Protein AF-A0A1G6G6Q1-F1 (afdb_monomer_lite)

Secondary structure (DSSP, 8-state):
-HHHHHHHHHHHHHHHHHHHHH---HHHHHHHHHHHHHHHHHHHHHHHHHHHHHHTTT--S--SSSTHHHHHHHHHHHHHHHHHHHHHHH-GGGHHHHHHHHHHHHHHHHHHHHHHHHHHHHT--

Sequence (125 aa):
MAQTRFIDGLHSFIWGFFIILADSGSANGTTGYIMLGLGLVCYSISSKVILLAKIWRHEFKLANRIPLIPVLTALACLFLAAFVFELATVNADYFIPARVLSGLGAICFTLFSIVSILESGTSSK

Structure (mmCIF, N/CA/C/O backbone):
data_AF-A0A1G6G6Q1-F1
#
_entry.id   AF-A0A1G6G6Q1-F1
#
loop_
_atom_site.group_PDB
_atom_site.id
_atom_site.type_symbol
_atom_site.label_atom_id
_atom_site.label_alt_id
_atom_site.label_comp_id
_atom_site.label_asym_id
_atom_site.label_entity_id
_atom_site.label_seq_id
_atom_site.pdbx_PDB_ins_code
_atom_site.Cartn_x
_atom_site.Cartn_y
_atom_site.Cartn_z
_atom_site.occupancy
_atom_site.B_iso_or_equiv
_atom_site.auth_seq_id
_atom_site.auth_comp_id
_atom_site.auth_asym_id
_atom_site.auth_atom_id
_atom_site.pdbx_PDB_model_num
ATOM 1 N N . MET A 1 1 ? 0.311 5.252 23.349 1.00 48.69 1 MET A N 1
ATOM 2 C CA . MET A 1 1 ? 1.291 4.320 22.746 1.00 48.69 1 MET A CA 1
ATOM 3 C C . MET A 1 1 ? 0.855 3.721 21.403 1.00 48.69 1 MET A C 1
ATOM 5 O O . MET A 1 1 ? 1.714 3.478 20.575 1.00 48.69 1 MET A O 1
ATOM 9 N N . ALA A 1 2 ? -0.443 3.505 21.131 1.00 43.66 2 ALA A N 1
ATOM 10 C CA . ALA A 1 2 ? -0.891 3.037 19.806 1.00 43.66 2 ALA A CA 1
ATOM 11 C C . ALA A 1 2 ? -0.855 4.131 18.713 1.00 43.66 2 ALA A C 1
ATOM 13 O O . ALA A 1 2 ? -0.604 3.832 17.554 1.00 43.66 2 ALA A O 1
ATOM 14 N N . GLN A 1 3 ? -1.052 5.402 19.085 1.00 50.62 3 GLN A N 1
ATOM 15 C CA . GLN A 1 3 ? -1.063 6.533 18.145 1.00 50.62 3 GLN A CA 1
ATOM 16 C C . GLN A 1 3 ? 0.332 6.908 17.610 1.00 50.62 3 GLN A C 1
ATOM 18 O O . GLN A 1 3 ? 0.438 7.377 16.486 1.00 50.62 3 GLN A O 1
ATOM 23 N N . THR A 1 4 ? 1.407 6.642 18.363 1.00 52.78 4 THR A N 1
ATOM 24 C CA . THR A 1 4 ? 2.796 6.866 17.919 1.00 52.78 4 THR A CA 1
ATOM 25 C C . THR A 1 4 ? 3.217 5.898 16.807 1.00 52.78 4 THR A C 1
ATOM 27 O O . THR A 1 4 ? 3.829 6.326 15.839 1.00 52.78 4 THR A O 1
ATOM 30 N N . ARG A 1 5 ? 2.759 4.637 16.846 1.00 55.16 5 ARG A N 1
ATOM 31 C CA . ARG A 1 5 ? 3.116 3.605 15.848 1.00 55.16 5 ARG A CA 1
ATOM 32 C C . ARG A 1 5 ? 2.571 3.862 14.437 1.00 55.16 5 ARG A C 1
ATOM 34 O O . ARG A 1 5 ? 3.162 3.414 13.461 1.00 55.16 5 ARG A O 1
ATOM 41 N N . PHE A 1 6 ? 1.461 4.590 14.311 1.00 57.12 6 PHE A N 1
ATOM 42 C CA . PHE A 1 6 ? 0.948 5.033 13.007 1.00 57.12 6 PHE A CA 1
ATOM 43 C C . PHE A 1 6 ? 1.852 6.075 12.348 1.00 57.12 6 PHE A C 1
ATOM 45 O O . PHE A 1 6 ? 1.981 6.094 11.126 1.00 57.12 6 PHE A O 1
ATOM 52 N N . ILE A 1 7 ? 2.459 6.937 13.163 1.00 58.59 7 ILE A N 1
ATOM 53 C CA . ILE A 1 7 ? 3.341 8.011 12.709 1.00 58.59 7 ILE A CA 1
ATOM 54 C C . ILE A 1 7 ? 4.666 7.405 12.235 1.00 58.59 7 ILE A C 1
ATOM 56 O O . ILE A 1 7 ? 5.145 7.798 11.178 1.00 58.59 7 ILE A O 1
ATOM 60 N N . ASP A 1 8 ? 5.175 6.370 12.915 1.00 62.53 8 ASP A N 1
ATOM 61 C CA . ASP 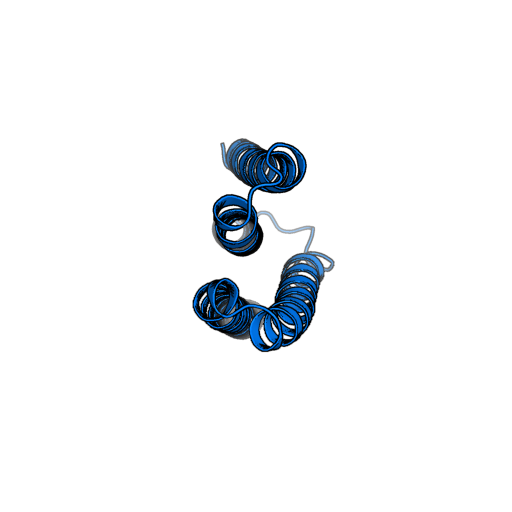A 1 8 ? 6.349 5.596 12.472 1.00 62.53 8 ASP A CA 1
ATOM 62 C C . ASP A 1 8 ? 6.111 4.890 11.116 1.00 62.53 8 ASP A C 1
ATOM 64 O O . ASP A 1 8 ? 6.985 4.856 10.243 1.00 62.53 8 ASP A O 1
ATOM 68 N N . GLY A 1 9 ? 4.900 4.357 10.906 1.00 60.00 9 GLY A N 1
ATOM 69 C CA . GLY A 1 9 ? 4.501 3.730 9.641 1.00 60.00 9 GLY A CA 1
ATOM 70 C C . GLY A 1 9 ? 4.337 4.732 8.494 1.00 60.00 9 GLY A C 1
ATOM 71 O O . GLY A 1 9 ? 4.814 4.485 7.388 1.00 60.00 9 GLY A O 1
ATOM 72 N N . LEU A 1 10 ? 3.718 5.888 8.757 1.00 64.56 10 LEU A N 1
ATOM 73 C CA . LEU A 1 10 ? 3.600 6.971 7.776 1.00 64.56 10 LEU A CA 1
ATOM 74 C C . LEU A 1 10 ? 4.974 7.574 7.448 1.00 64.56 10 LEU A C 1
ATOM 76 O O . LEU A 1 10 ? 5.250 7.861 6.288 1.00 64.56 10 LEU A O 1
ATOM 80 N N . HIS A 1 11 ? 5.858 7.693 8.443 1.00 68.75 11 HIS A N 1
ATOM 81 C CA . HIS A 1 11 ? 7.243 8.116 8.254 1.00 68.75 11 HIS A CA 1
ATOM 82 C C . HIS A 1 11 ? 7.995 7.148 7.335 1.00 68.75 11 HIS A C 1
ATOM 84 O O . HIS A 1 11 ? 8.625 7.593 6.383 1.00 68.75 11 HIS A O 1
ATOM 90 N N . SER A 1 12 ? 7.841 5.835 7.536 1.00 61.66 12 SER A N 1
ATOM 91 C CA . SER A 1 12 ? 8.424 4.814 6.651 1.00 61.66 12 SER A CA 1
ATOM 92 C C . SER A 1 12 ? 7.857 4.876 5.227 1.00 61.66 12 SER A C 1
ATOM 94 O O . SER A 1 12 ? 8.598 4.705 4.261 1.00 61.66 12 SER A O 1
ATOM 96 N N . PHE A 1 13 ? 6.560 5.166 5.075 1.00 65.38 13 PHE A N 1
ATOM 97 C CA . PHE A 1 13 ? 5.933 5.349 3.764 1.00 65.38 13 PHE A CA 1
ATOM 98 C C . PHE A 1 13 ? 6.477 6.584 3.027 1.00 65.38 13 PHE A C 1
ATOM 100 O O . PHE A 1 13 ? 6.826 6.502 1.850 1.00 65.38 13 PHE A O 1
ATOM 107 N N . ILE A 1 14 ? 6.614 7.710 3.734 1.00 69.25 14 ILE A N 1
ATOM 108 C CA . ILE A 1 14 ? 7.186 8.957 3.205 1.00 69.25 14 ILE A CA 1
ATOM 109 C C . ILE A 1 14 ? 8.666 8.766 2.852 1.00 69.25 14 ILE A C 1
ATOM 111 O O . ILE A 1 14 ? 9.109 9.245 1.813 1.00 69.25 14 ILE A O 1
ATOM 115 N N . TRP A 1 15 ? 9.423 8.030 3.669 1.00 65.44 15 TRP A N 1
ATOM 116 C CA . TRP A 1 15 ? 10.828 7.723 3.399 1.00 65.44 15 TRP A CA 1
ATOM 117 C C . TRP A 1 15 ? 10.993 6.816 2.171 1.00 65.44 15 TRP A C 1
ATOM 119 O O . TRP A 1 15 ? 11.864 7.059 1.340 1.00 65.44 15 TRP A O 1
ATOM 129 N N . GLY A 1 16 ? 10.104 5.831 1.992 1.00 60.00 16 GLY A N 1
ATOM 130 C CA . GLY A 1 16 ? 10.046 5.008 0.779 1.00 60.00 16 GLY A CA 1
ATOM 131 C C . GLY A 1 16 ? 9.704 5.817 -0.479 1.00 60.00 16 GLY A C 1
ATOM 132 O O . GLY A 1 16 ? 10.346 5.645 -1.513 1.00 60.00 16 GLY A O 1
ATOM 133 N N . PHE A 1 17 ? 8.751 6.751 -0.382 1.00 66.06 17 PHE A N 1
ATOM 134 C CA . PHE A 1 17 ? 8.427 7.688 -1.466 1.00 66.06 17 PHE A CA 1
ATOM 135 C C . PHE A 1 17 ? 9.597 8.635 -1.785 1.00 66.06 17 PHE A C 1
ATOM 137 O O . PHE A 1 17 ? 9.864 8.928 -2.949 1.00 66.06 17 PHE A O 1
ATOM 144 N N . PHE A 1 18 ? 10.334 9.076 -0.764 1.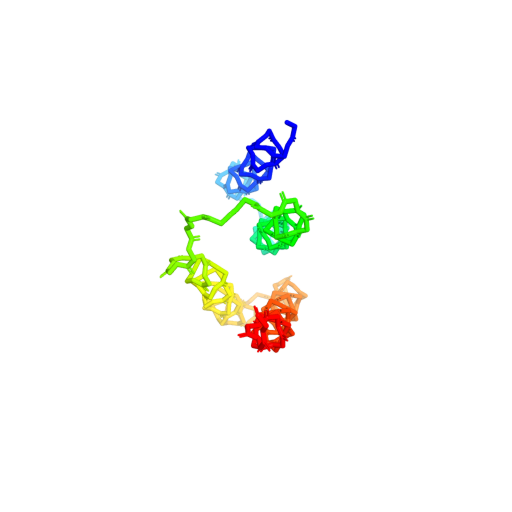00 63.28 18 PHE A N 1
ATOM 145 C CA . PHE A 1 18 ? 11.519 9.916 -0.925 1.00 63.28 18 PHE A CA 1
ATOM 146 C C . PHE A 1 18 ? 12.676 9.165 -1.601 1.00 63.28 18 PHE A C 1
ATOM 148 O O . PHE A 1 18 ? 13.329 9.727 -2.473 1.00 63.28 18 PHE A O 1
ATOM 155 N N . ILE A 1 19 ? 12.884 7.884 -1.278 1.00 62.81 19 ILE A N 1
ATOM 156 C CA . ILE A 1 19 ? 13.874 7.011 -1.936 1.00 62.81 19 ILE A CA 1
ATOM 157 C C . ILE A 1 19 ? 13.600 6.849 -3.437 1.00 62.81 19 ILE A C 1
ATOM 159 O O . ILE A 1 19 ? 14.540 6.838 -4.225 1.00 62.81 19 ILE A O 1
ATOM 163 N N . ILE A 1 20 ? 12.329 6.792 -3.846 1.00 59.12 20 ILE A N 1
ATOM 164 C CA . ILE A 1 20 ? 11.940 6.763 -5.266 1.00 59.12 20 ILE A CA 1
ATOM 165 C C . ILE A 1 20 ? 12.283 8.071 -5.989 1.00 59.12 20 ILE A C 1
ATOM 167 O O . ILE A 1 20 ? 12.640 8.036 -7.163 1.00 59.12 20 ILE A O 1
ATOM 171 N N . LEU A 1 21 ? 12.171 9.220 -5.313 1.00 56.22 21 LEU A N 1
ATOM 172 C CA . LEU A 1 21 ? 12.502 10.524 -5.900 1.00 56.22 21 LEU A CA 1
ATOM 173 C C . LEU A 1 21 ? 14.007 10.831 -5.890 1.00 56.22 21 LEU A C 1
ATOM 175 O O . LEU A 1 21 ? 14.470 11.595 -6.733 1.00 56.22 21 LEU A O 1
ATOM 179 N N . ALA A 1 22 ? 14.751 10.298 -4.919 1.00 53.56 22 ALA A N 1
ATOM 180 C CA . ALA A 1 22 ? 16.139 10.678 -4.668 1.00 53.56 22 ALA A CA 1
ATOM 181 C C . ALA A 1 22 ? 17.161 9.953 -5.558 1.00 53.56 22 ALA A C 1
ATOM 183 O O . ALA A 1 22 ? 18.279 10.448 -5.686 1.00 53.56 22 ALA A O 1
ATOM 184 N N . ASP A 1 23 ? 16.810 8.823 -6.183 1.00 51.59 23 ASP A N 1
ATOM 185 C CA . ASP A 1 23 ? 17.780 8.035 -6.944 1.00 51.59 23 ASP A CA 1
ATOM 186 C C . ASP A 1 23 ? 17.232 7.527 -8.290 1.00 51.59 23 ASP A C 1
ATOM 188 O O . ASP A 1 23 ? 16.332 6.695 -8.365 1.00 51.59 23 ASP A O 1
ATOM 192 N N . SER A 1 24 ? 17.785 8.074 -9.378 1.00 50.00 24 SER A N 1
ATOM 193 C CA . SER A 1 24 ? 17.361 7.846 -10.770 1.00 50.00 24 SER A CA 1
ATOM 194 C C . SER A 1 24 ? 18.092 6.681 -11.468 1.00 50.00 24 SER A C 1
ATOM 196 O O . SER A 1 24 ? 18.175 6.659 -12.697 1.00 50.00 24 SER A O 1
ATOM 198 N N . GLY A 1 25 ? 18.661 5.722 -10.726 1.00 56.22 25 GLY A N 1
ATOM 199 C CA . GLY A 1 25 ? 19.289 4.522 -11.299 1.00 56.22 25 GLY A CA 1
ATOM 200 C C . GLY A 1 25 ? 18.297 3.378 -11.581 1.00 56.22 25 GLY A C 1
ATOM 201 O O . GLY A 1 25 ? 17.396 3.126 -10.782 1.00 56.22 25 GLY A O 1
ATOM 202 N N . SER A 1 26 ? 18.494 2.619 -12.673 1.00 58.28 26 SER A N 1
ATOM 203 C CA . SER A 1 26 ? 17.651 1.457 -13.066 1.00 58.28 26 SER A CA 1
ATOM 204 C C . SER A 1 26 ? 17.436 0.438 -11.924 1.00 58.28 26 SER A C 1
ATOM 206 O O . SER A 1 26 ? 16.325 -0.044 -11.701 1.00 58.28 26 SER A O 1
ATOM 208 N N . ALA A 1 27 ? 18.473 0.180 -11.116 1.00 60.72 27 ALA A N 1
ATOM 209 C CA . ALA A 1 27 ? 18.412 -0.728 -9.962 1.00 60.72 27 ALA A CA 1
ATOM 210 C C . ALA A 1 27 ? 17.655 -0.154 -8.745 1.00 60.72 27 ALA A C 1
ATOM 212 O O . ALA A 1 27 ? 17.129 -0.899 -7.913 1.00 60.72 27 ALA A O 1
ATOM 213 N N . ASN A 1 28 ? 17.575 1.171 -8.637 1.00 61.84 28 ASN A N 1
ATOM 214 C CA . ASN A 1 28 ? 16.925 1.834 -7.511 1.00 61.84 28 ASN A CA 1
ATOM 215 C C . ASN A 1 28 ? 15.441 2.087 -7.791 1.00 61.84 28 ASN A C 1
ATOM 217 O O . ASN A 1 28 ? 14.629 1.994 -6.870 1.00 61.84 28 ASN A O 1
ATOM 221 N N . GLY A 1 29 ? 15.054 2.239 -9.064 1.00 65.69 29 GLY A N 1
ATOM 222 C CA . GLY A 1 29 ? 13.649 2.256 -9.473 1.00 65.69 29 GLY A CA 1
ATOM 223 C C . GLY A 1 29 ? 12.902 0.971 -9.089 1.00 65.69 29 GLY A C 1
ATOM 224 O O . GLY A 1 29 ? 11.821 1.040 -8.506 1.00 65.69 29 GLY A O 1
ATOM 225 N N . THR A 1 30 ? 13.487 -0.207 -9.341 1.00 68.81 30 THR A N 1
ATOM 226 C CA . THR A 1 30 ? 12.891 -1.511 -8.974 1.00 68.81 30 THR A CA 1
ATOM 227 C C . THR A 1 30 ? 12.729 -1.672 -7.461 1.00 68.81 30 THR A C 1
ATOM 229 O O . THR A 1 30 ? 11.655 -2.060 -6.994 1.00 68.81 30 THR A O 1
ATOM 232 N N . THR A 1 31 ? 13.759 -1.314 -6.691 1.00 74.56 31 THR A N 1
ATOM 233 C CA . THR A 1 31 ? 13.732 -1.331 -5.219 1.00 74.56 31 THR A CA 1
ATOM 234 C C . THR A 1 31 ? 12.679 -0.372 -4.665 1.00 74.56 31 THR A C 1
ATOM 236 O O . THR A 1 31 ? 11.928 -0.731 -3.755 1.00 74.56 31 THR A O 1
ATOM 239 N N . GLY A 1 32 ? 12.562 0.818 -5.256 1.00 73.69 32 GLY A N 1
ATOM 240 C CA . GLY A 1 32 ? 11.594 1.835 -4.869 1.00 73.69 32 GLY A CA 1
ATOM 241 C C . GLY A 1 32 ? 10.147 1.340 -4.920 1.00 73.69 32 GLY A C 1
ATOM 242 O O . GLY A 1 32 ? 9.429 1.449 -3.923 1.00 73.69 32 GLY A O 1
ATOM 243 N N . TYR A 1 33 ? 9.726 0.723 -6.032 1.00 75.50 33 TYR A N 1
ATOM 244 C CA . TYR A 1 33 ? 8.362 0.187 -6.166 1.00 75.50 33 TYR A CA 1
ATOM 245 C C . TYR A 1 33 ? 8.030 -0.850 -5.084 1.00 75.50 33 TYR A C 1
ATOM 247 O O . TYR A 1 33 ? 6.937 -0.818 -4.514 1.00 75.50 33 TYR A O 1
ATOM 255 N N . ILE A 1 34 ? 8.977 -1.733 -4.753 1.00 80.06 34 ILE A N 1
ATOM 256 C CA . ILE A 1 34 ? 8.800 -2.763 -3.717 1.00 80.06 34 ILE A CA 1
ATOM 257 C C . ILE A 1 34 ? 8.660 -2.112 -2.336 1.00 80.06 34 ILE A C 1
ATOM 259 O O . ILE A 1 34 ? 7.752 -2.461 -1.578 1.00 80.06 34 ILE A O 1
ATOM 263 N N . MET A 1 35 ? 9.520 -1.138 -2.025 1.00 77.75 35 MET A N 1
ATOM 264 C CA . MET A 1 35 ? 9.504 -0.400 -0.759 1.00 77.75 35 MET A CA 1
ATOM 265 C C . MET A 1 35 ? 8.181 0.354 -0.565 1.00 77.75 35 MET A C 1
ATOM 267 O O . MET A 1 35 ? 7.611 0.344 0.528 1.00 77.75 35 MET A O 1
ATOM 271 N N . LEU A 1 36 ? 7.658 0.964 -1.634 1.00 76.31 36 LEU A N 1
ATOM 272 C CA . LEU A 1 36 ? 6.380 1.677 -1.617 1.00 76.31 36 LEU A CA 1
ATOM 273 C C . LEU A 1 36 ? 5.209 0.711 -1.390 1.00 76.31 36 LEU A C 1
ATOM 275 O O . LEU A 1 36 ? 4.364 0.971 -0.531 1.00 76.31 36 LEU A O 1
ATOM 279 N N . GLY A 1 37 ? 5.190 -0.433 -2.083 1.00 77.75 37 GLY A N 1
ATOM 280 C CA . GLY A 1 37 ? 4.191 -1.483 -1.860 1.00 77.75 37 GLY A CA 1
ATOM 281 C C . GLY A 1 37 ? 4.203 -2.002 -0.419 1.00 77.75 37 GLY A C 1
ATOM 282 O O . GLY A 1 37 ? 3.157 -2.049 0.236 1.00 77.75 37 GLY A O 1
ATOM 283 N N . LEU A 1 38 ? 5.388 -2.329 0.108 1.00 76.94 38 LEU A N 1
ATOM 284 C CA . LEU A 1 38 ? 5.565 -2.774 1.494 1.00 76.94 38 LEU A CA 1
ATOM 285 C C . LEU A 1 38 ? 5.107 -1.710 2.495 1.00 76.94 38 LEU A C 1
ATOM 287 O O . LEU A 1 38 ? 4.404 -2.038 3.450 1.00 76.94 38 LEU A O 1
ATOM 291 N N . GLY A 1 39 ? 5.424 -0.437 2.251 1.00 75.81 39 GLY A N 1
ATOM 292 C CA . GLY A 1 39 ? 4.968 0.677 3.078 1.00 75.81 39 GLY A CA 1
ATOM 293 C C . GLY A 1 39 ? 3.439 0.793 3.140 1.00 75.81 39 GLY A C 1
ATOM 294 O O . GLY A 1 39 ? 2.886 0.935 4.234 1.00 75.81 39 GLY A O 1
ATOM 295 N N . LEU A 1 40 ? 2.743 0.648 2.002 1.00 72.06 40 LEU A N 1
ATOM 296 C CA . LEU A 1 40 ? 1.270 0.649 1.956 1.00 72.06 40 LEU A CA 1
ATOM 297 C C . LEU A 1 40 ? 0.664 -0.516 2.748 1.00 72.06 40 LEU A C 1
ATOM 299 O O . LEU A 1 40 ? -0.288 -0.323 3.511 1.00 72.06 40 LEU A O 1
ATOM 303 N N . VAL A 1 41 ? 1.217 -1.723 2.600 1.00 80.06 41 VAL A N 1
ATOM 304 C CA . VAL A 1 41 ? 0.725 -2.914 3.311 1.00 80.06 41 VAL A CA 1
ATOM 305 C C . VAL A 1 41 ? 0.960 -2.794 4.812 1.00 80.06 41 VAL A C 1
ATOM 307 O O . VAL A 1 41 ? 0.038 -3.022 5.599 1.00 80.06 41 VAL A O 1
ATOM 310 N N . CYS A 1 42 ? 2.151 -2.363 5.222 1.00 74.88 42 CYS A N 1
ATOM 311 C CA . CYS A 1 42 ? 2.487 -2.140 6.626 1.00 74.88 42 CYS A CA 1
ATOM 312 C C . CYS A 1 42 ? 1.554 -1.112 7.285 1.00 74.88 42 CYS A C 1
ATOM 314 O O . CYS A 1 42 ? 1.095 -1.328 8.415 1.00 74.88 42 CYS A O 1
ATOM 316 N N . TYR A 1 43 ? 1.214 -0.031 6.576 1.00 72.88 43 TYR A N 1
ATOM 317 C CA . TYR A 1 43 ? 0.253 0.964 7.054 1.00 72.88 43 TYR A CA 1
ATOM 318 C C . TYR A 1 43 ? -1.160 0.375 7.221 1.00 72.88 43 TYR A C 1
ATOM 320 O O . TYR A 1 43 ? -1.801 0.559 8.263 1.00 72.88 43 TYR A O 1
ATOM 328 N N . SER A 1 44 ? -1.626 -0.401 6.238 1.00 72.69 44 SER A N 1
ATOM 329 C CA . SER A 1 44 ? -2.946 -1.049 6.252 1.00 72.69 44 SER A CA 1
ATOM 330 C C . SER A 1 44 ? -3.098 -2.069 7.395 1.00 72.69 44 SER A C 1
ATOM 332 O O . SER A 1 44 ? -4.105 -2.064 8.114 1.00 72.69 44 SER A O 1
ATOM 334 N N . ILE A 1 45 ? -2.071 -2.896 7.635 1.00 77.44 45 ILE A N 1
ATOM 335 C CA . ILE A 1 45 ? -2.065 -3.895 8.716 1.00 77.44 45 ILE A CA 1
ATOM 336 C C . ILE A 1 45 ? -2.091 -3.206 10.082 1.00 77.44 45 ILE A C 1
ATOM 338 O O . ILE A 1 45 ? -2.947 -3.514 10.917 1.00 77.44 45 ILE A O 1
ATOM 342 N N . SER A 1 46 ? -1.198 -2.236 10.297 1.00 73.19 46 SER A N 1
ATOM 343 C CA . SER A 1 46 ? -1.082 -1.519 11.574 1.00 73.19 46 SER A CA 1
ATOM 344 C C . SER A 1 46 ? -2.398 -0.843 11.957 1.00 73.19 46 SER A C 1
ATOM 346 O O . SER A 1 46 ? -2.816 -0.890 13.117 1.00 73.19 46 SER A O 1
ATOM 348 N N . SER A 1 47 ? -3.098 -0.305 10.955 1.00 67.50 47 SER A N 1
ATOM 349 C CA . SER A 1 47 ? -4.372 0.381 11.138 1.00 67.50 47 SER A CA 1
ATOM 350 C C . SER A 1 47 ? -5.476 -0.506 11.709 1.00 67.50 47 SER A C 1
ATOM 352 O O . SER A 1 47 ? -6.241 -0.073 12.574 1.00 67.50 47 SER A O 1
ATOM 354 N N . LYS A 1 48 ? -5.543 -1.765 11.270 1.00 71.31 48 LYS A N 1
ATOM 355 C CA . LYS A 1 48 ? -6.604 -2.705 11.667 1.00 71.31 48 LYS A CA 1
ATOM 356 C C . LYS A 1 48 ? -6.322 -3.402 12.996 1.00 71.31 48 LYS A C 1
ATOM 358 O O . LYS A 1 48 ? -7.248 -3.606 13.778 1.00 71.31 48 LYS A O 1
ATOM 363 N N . VAL A 1 49 ? -5.059 -3.716 13.295 1.00 72.25 49 VAL A N 1
ATOM 364 C CA . VAL A 1 49 ? -4.673 -4.361 14.569 1.00 72.25 49 VAL A CA 1
ATOM 365 C C . VAL A 1 49 ? -4.939 -3.434 15.758 1.00 72.25 49 VAL A C 1
ATOM 367 O O . VAL A 1 49 ? -5.388 -3.875 16.815 1.00 72.25 49 VAL A O 1
ATOM 370 N N . ILE A 1 50 ? -4.730 -2.129 15.579 1.00 70.38 50 ILE A N 1
ATOM 371 C CA . ILE A 1 50 ? -5.008 -1.132 16.618 1.00 70.38 50 ILE A CA 1
ATOM 372 C C . ILE A 1 50 ? -6.514 -0.963 16.843 1.00 70.38 50 ILE A C 1
ATOM 374 O O . ILE A 1 50 ? -6.933 -0.774 17.986 1.00 70.38 50 ILE A O 1
ATOM 378 N N . LEU A 1 51 ? -7.331 -1.085 15.791 1.00 62.59 51 LEU A N 1
ATOM 379 C CA . LEU A 1 51 ? -8.787 -1.100 15.933 1.00 62.59 51 LEU A CA 1
ATOM 380 C C . LEU A 1 51 ? -9.273 -2.307 16.736 1.00 62.59 51 LEU A C 1
ATOM 382 O O . LEU A 1 51 ? -10.087 -2.138 17.637 1.00 62.59 51 LEU A O 1
ATOM 386 N N . LEU A 1 52 ? -8.727 -3.498 16.475 1.00 66.75 52 LEU A N 1
ATOM 387 C CA . LEU A 1 52 ? -9.000 -4.696 17.278 1.00 66.75 52 LEU A CA 1
ATOM 388 C C . LEU A 1 52 ? -8.569 -4.506 18.741 1.00 66.75 52 LEU A C 1
ATOM 390 O O . LEU A 1 52 ? -9.313 -4.829 19.661 1.00 66.75 52 LEU A O 1
ATOM 394 N N . ALA A 1 53 ? -7.405 -3.904 18.987 1.00 65.75 53 ALA A N 1
ATOM 395 C CA . ALA A 1 53 ? -6.973 -3.594 20.351 1.00 65.75 53 ALA A CA 1
ATOM 396 C C . ALA A 1 53 ? -7.906 -2.586 21.057 1.00 65.75 53 ALA A C 1
ATOM 398 O O . ALA A 1 53 ? -8.082 -2.647 22.275 1.00 65.75 53 ALA A O 1
ATOM 399 N N . LYS A 1 54 ? -8.512 -1.659 20.303 1.00 60.31 54 LYS A N 1
ATOM 400 C CA . LYS A 1 54 ? -9.495 -0.687 20.805 1.00 60.31 54 LYS A CA 1
ATOM 401 C C . LYS A 1 54 ? -10.880 -1.311 21.033 1.00 60.31 54 LYS A C 1
ATOM 403 O O . LYS A 1 54 ? -11.495 -0.976 22.042 1.00 60.31 54 LYS A O 1
ATOM 408 N N . ILE A 1 55 ? -11.325 -2.253 20.186 1.00 64.50 55 ILE A N 1
ATOM 409 C CA . ILE A 1 55 ? -12.584 -3.007 20.369 1.00 64.50 55 ILE A CA 1
ATOM 410 C C . ILE A 1 55 ? -12.558 -3.781 21.690 1.00 64.50 55 ILE A C 1
ATOM 412 O O . ILE A 1 55 ? -13.508 -3.737 22.466 1.00 64.50 55 ILE A O 1
ATOM 416 N N . TRP A 1 56 ? -11.420 -4.411 21.999 1.00 64.38 56 TRP A N 1
ATOM 417 C CA . TRP A 1 56 ? -11.250 -5.213 23.211 1.00 64.38 56 TRP A CA 1
ATOM 418 C C . TRP A 1 56 ? -11.218 -4.363 24.494 1.00 64.38 56 TRP A C 1
ATOM 420 O O . TRP A 1 56 ? -11.431 -4.877 25.586 1.00 64.38 56 TRP A O 1
ATOM 430 N N . ARG A 1 57 ? -11.000 -3.045 24.370 1.00 62.47 57 ARG A N 1
ATOM 431 C CA . ARG A 1 57 ? -11.055 -2.077 25.477 1.00 62.47 57 ARG A CA 1
ATOM 432 C C . ARG A 1 57 ? -12.402 -1.362 25.641 1.00 62.47 57 ARG A C 1
ATOM 434 O O . ARG A 1 57 ? -12.492 -0.480 26.489 1.00 62.47 57 ARG A O 1
ATOM 441 N N . HIS A 1 58 ? -13.435 -1.739 24.886 1.00 59.88 58 HIS A N 1
ATOM 442 C CA . HIS A 1 58 ? -14.801 -1.219 25.039 1.00 59.88 58 HIS A CA 1
ATOM 443 C C . HIS A 1 58 ? -14.965 0.307 24.824 1.00 59.88 58 HIS A C 1
ATOM 445 O O . HIS A 1 58 ? -15.890 0.924 25.348 1.00 59.88 58 HIS A O 1
ATOM 451 N N . GLU A 1 59 ? -14.096 0.925 24.018 1.00 54.88 59 GLU A N 1
ATOM 452 C CA . GLU A 1 59 ? -14.198 2.334 23.601 1.00 54.88 59 GLU A CA 1
ATOM 453 C C . GLU A 1 59 ? -14.926 2.413 22.247 1.00 54.88 59 GLU A C 1
ATOM 455 O O . GLU A 1 59 ? -14.310 2.363 21.180 1.00 54.88 59 GLU A O 1
ATOM 460 N N . PHE A 1 60 ? -16.259 2.495 22.274 1.00 51.97 60 PHE A N 1
ATOM 461 C CA . PHE A 1 60 ? -17.075 2.698 21.074 1.00 51.97 60 PHE A CA 1
ATOM 462 C C . PHE A 1 60 ? -17.549 4.146 20.958 1.00 51.97 60 PHE A C 1
ATOM 464 O O . PHE A 1 60 ? -18.438 4.558 21.699 1.00 51.97 60 PHE A O 1
ATOM 471 N N . LYS A 1 61 ? -17.044 4.866 19.945 1.00 46.91 61 LYS A N 1
ATOM 472 C CA . LYS A 1 61 ? -17.840 5.762 19.075 1.00 46.91 61 LYS A CA 1
ATOM 473 C C . LYS A 1 61 ? -17.019 6.300 17.889 1.00 46.91 61 LYS A C 1
ATOM 475 O O . LYS A 1 61 ? -16.749 7.489 17.817 1.00 46.91 61 LYS A O 1
ATOM 480 N N . LEU A 1 62 ? -16.625 5.448 16.935 1.00 49.53 62 LEU A N 1
ATOM 481 C CA . LEU A 1 62 ? -16.243 5.896 15.579 1.00 49.53 62 LEU A CA 1
ATOM 482 C C . LEU A 1 62 ? -16.150 4.697 14.613 1.00 49.53 62 LEU A C 1
ATOM 484 O O . LEU A 1 62 ? -15.067 4.201 14.350 1.00 49.53 62 LEU A O 1
ATOM 488 N N . ALA A 1 63 ? -17.279 4.178 14.121 1.00 48.91 63 ALA A N 1
ATOM 489 C CA . ALA A 1 63 ? -17.302 2.929 13.337 1.00 48.91 63 ALA A CA 1
ATOM 490 C C . ALA A 1 63 ? -17.466 3.117 11.813 1.00 48.91 63 ALA A C 1
ATOM 492 O O . ALA A 1 63 ? -17.193 2.207 11.047 1.00 48.91 63 ALA A O 1
ATOM 493 N N . ASN A 1 64 ? -17.874 4.292 11.321 1.00 51.41 64 ASN A N 1
ATOM 494 C CA . ASN A 1 64 ? -18.457 4.362 9.969 1.00 51.41 64 ASN A CA 1
ATOM 495 C C . ASN A 1 64 ? -17.508 4.801 8.827 1.00 51.41 64 ASN A C 1
ATOM 497 O O . ASN A 1 64 ? -17.967 5.083 7.719 1.00 51.41 64 ASN A O 1
ATOM 501 N N . ARG A 1 65 ? -16.199 4.966 9.071 1.00 52.7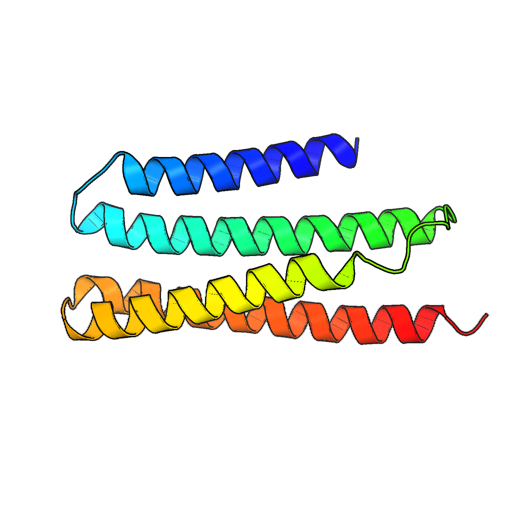5 65 ARG A N 1
ATOM 502 C CA . ARG A 1 65 ? -15.253 5.518 8.063 1.00 52.75 65 ARG A CA 1
ATOM 503 C C . ARG A 1 65 ? -13.891 4.819 7.981 1.00 52.75 65 ARG A C 1
ATOM 505 O O . ARG A 1 65 ? -13.079 5.165 7.132 1.00 52.75 65 ARG A O 1
ATOM 512 N N . ILE A 1 66 ? -13.648 3.821 8.823 1.00 55.16 66 ILE A N 1
ATOM 513 C CA . ILE A 1 66 ? -12.367 3.120 8.919 1.00 55.16 66 ILE A CA 1
ATOM 514 C C . ILE A 1 66 ? -12.122 2.114 7.772 1.00 55.16 66 ILE A C 1
ATOM 516 O O . ILE A 1 66 ? -10.979 2.047 7.314 1.00 55.16 66 ILE A O 1
ATOM 520 N N . PRO A 1 67 ? -13.116 1.368 7.235 1.00 56.12 67 PRO A N 1
ATOM 521 C CA . PRO A 1 67 ? -12.830 0.344 6.223 1.00 56.12 67 PRO A CA 1
ATOM 522 C C . PRO A 1 67 ? -12.471 0.916 4.842 1.00 56.12 67 PRO A C 1
ATOM 524 O O . PRO A 1 67 ? -12.001 0.174 3.983 1.00 56.12 67 PRO A O 1
ATOM 527 N N . LEU A 1 68 ? -12.637 2.227 4.622 1.00 60.84 68 LEU A N 1
ATOM 528 C CA . LEU A 1 68 ? -12.366 2.847 3.324 1.00 60.84 68 LEU A CA 1
ATOM 529 C C . LEU A 1 68 ? -10.862 3.040 3.053 1.00 60.84 68 LEU A C 1
ATOM 531 O O . LEU A 1 68 ? -10.420 2.907 1.916 1.00 60.84 68 LEU A O 1
ATOM 535 N N . ILE A 1 69 ? -10.063 3.320 4.089 1.00 70.50 69 ILE A N 1
ATOM 536 C CA . ILE A 1 69 ? -8.626 3.630 3.957 1.00 70.50 69 ILE A CA 1
ATOM 537 C C . ILE A 1 69 ? -7.811 2.405 3.465 1.00 70.50 69 ILE A C 1
ATOM 539 O O . ILE A 1 69 ? -6.996 2.559 2.548 1.00 70.50 69 ILE A O 1
ATOM 543 N N . PRO A 1 70 ? -8.037 1.174 3.980 1.00 68.12 70 PRO A N 1
ATOM 544 C CA . PRO A 1 70 ? -7.390 -0.042 3.475 1.00 68.12 70 PRO A CA 1
ATOM 545 C C . PRO A 1 70 ? -7.807 -0.413 2.049 1.00 68.12 70 PRO A C 1
ATOM 547 O O . PRO A 1 70 ? -6.986 -0.892 1.273 1.00 68.12 70 PRO A O 1
ATOM 550 N N . VAL A 1 71 ? -9.076 -0.187 1.691 1.00 74.94 71 VAL A N 1
ATOM 551 C CA . VAL A 1 71 ? -9.583 -0.453 0.334 1.00 74.94 71 VAL A CA 1
ATOM 552 C C . VAL A 1 71 ? -8.937 0.496 -0.667 1.00 74.94 71 VAL A C 1
ATOM 554 O O . VAL A 1 71 ? -8.483 0.055 -1.720 1.00 74.94 71 VAL A O 1
ATOM 557 N N . LEU A 1 72 ? -8.826 1.780 -0.317 1.00 76.62 72 LEU A N 1
ATOM 558 C CA . LEU A 1 72 ? -8.194 2.778 -1.176 1.00 76.62 72 LEU A CA 1
ATOM 559 C C . LEU A 1 72 ? -6.711 2.459 -1.414 1.00 76.62 72 LEU A C 1
ATOM 561 O O . LEU A 1 72 ? -6.230 2.538 -2.542 1.00 76.62 72 LEU A O 1
ATOM 565 N N . THR A 1 73 ? -5.994 2.045 -0.365 1.00 76.50 73 THR A N 1
ATOM 566 C CA . THR A 1 73 ? -4.578 1.655 -0.476 1.00 76.50 73 THR A CA 1
ATOM 567 C C . THR A 1 73 ? -4.390 0.337 -1.230 1.00 76.50 73 THR A C 1
ATOM 569 O O . THR A 1 73 ? -3.453 0.230 -2.017 1.00 76.50 73 THR A O 1
ATOM 572 N N . ALA A 1 74 ? -5.290 -0.641 -1.080 1.00 78.75 74 ALA A N 1
ATOM 573 C CA . ALA A 1 74 ? -5.272 -1.873 -1.874 1.00 78.75 74 ALA A CA 1
ATOM 574 C C . ALA A 1 74 ? -5.521 -1.605 -3.368 1.00 78.75 74 ALA A C 1
ATOM 576 O O . ALA A 1 74 ? -4.795 -2.130 -4.213 1.00 78.75 74 ALA A O 1
ATOM 577 N N . LEU A 1 75 ? -6.500 -0.751 -3.689 1.00 82.38 75 LEU A N 1
ATOM 578 C CA . LEU A 1 75 ? -6.803 -0.348 -5.063 1.00 82.38 75 LEU A CA 1
ATOM 579 C C . LEU A 1 75 ? -5.620 0.404 -5.689 1.00 82.38 75 LEU A C 1
ATOM 581 O O . LEU A 1 75 ? -5.235 0.105 -6.815 1.00 82.38 75 LEU A O 1
ATOM 585 N N . ALA A 1 76 ? -4.999 1.322 -4.940 1.00 82.31 76 ALA A N 1
ATOM 586 C CA . ALA A 1 76 ? -3.802 2.035 -5.380 1.00 82.31 76 ALA A CA 1
ATOM 587 C C . ALA A 1 76 ? -2.612 1.087 -5.610 1.00 82.31 76 ALA A C 1
ATOM 589 O O . ALA A 1 76 ? -1.893 1.242 -6.593 1.00 82.31 76 ALA A O 1
ATOM 590 N N . CYS A 1 77 ? -2.428 0.078 -4.751 1.00 80.00 77 CYS A N 1
ATOM 591 C CA . CYS A 1 77 ? -1.365 -0.919 -4.899 1.00 80.00 77 CYS A CA 1
ATOM 592 C C . CYS A 1 77 ? -1.588 -1.818 -6.128 1.00 80.00 77 CYS A C 1
ATOM 594 O O . CYS A 1 77 ? -0.648 -2.055 -6.882 1.00 80.00 77 CYS A O 1
ATOM 596 N N . LEU A 1 78 ? -2.827 -2.257 -6.392 1.00 83.81 78 LEU A N 1
ATOM 597 C CA . LEU A 1 78 ? -3.153 -3.009 -7.612 1.00 83.81 78 LEU A CA 1
ATOM 598 C C . LEU A 1 78 ? -3.031 -2.160 -8.879 1.00 83.81 78 LEU A C 1
ATOM 600 O O . LEU A 1 78 ? -2.531 -2.647 -9.890 1.00 83.81 78 LEU A O 1
ATOM 604 N N . PHE A 1 79 ? -3.439 -0.893 -8.825 1.00 85.38 79 PHE A N 1
ATOM 605 C CA . PHE A 1 79 ? -3.274 0.033 -9.942 1.00 85.38 79 PHE A CA 1
ATOM 606 C C . PHE A 1 79 ? -1.792 0.271 -10.255 1.00 85.38 79 PHE A C 1
ATOM 608 O O . PHE A 1 79 ? -1.376 0.199 -11.410 1.00 85.38 79 PHE A O 1
ATOM 615 N N . LEU A 1 80 ? -0.972 0.467 -9.218 1.00 80.56 80 LEU A N 1
ATOM 616 C CA . LEU A 1 80 ? 0.476 0.585 -9.362 1.00 80.56 80 LEU A CA 1
ATOM 617 C C . LEU A 1 80 ? 1.104 -0.720 -9.875 1.00 80.56 80 LEU A C 1
ATOM 619 O O . LEU A 1 80 ? 1.997 -0.670 -10.714 1.00 80.56 80 LEU A O 1
ATOM 623 N N . ALA A 1 81 ? 0.617 -1.884 -9.433 1.00 83.81 81 ALA A N 1
ATOM 624 C CA . ALA A 1 81 ? 1.088 -3.184 -9.909 1.00 83.81 81 ALA A CA 1
ATOM 625 C C . ALA A 1 81 ? 0.797 -3.379 -11.403 1.00 83.81 81 ALA A C 1
ATOM 627 O O . ALA A 1 81 ? 1.661 -3.878 -12.119 1.00 83.81 81 ALA A O 1
ATOM 628 N N . ALA A 1 82 ? -0.375 -2.943 -11.881 1.00 85.44 82 ALA A N 1
ATOM 629 C CA . ALA A 1 82 ? -0.727 -2.978 -13.299 1.00 85.44 82 ALA A CA 1
ATOM 630 C C . ALA A 1 82 ? 0.209 -2.095 -14.141 1.00 85.44 82 ALA A C 1
ATOM 632 O O . ALA A 1 82 ? 0.706 -2.539 -15.173 1.00 85.44 82 ALA A O 1
ATOM 633 N N . PHE A 1 83 ? 0.531 -0.888 -13.662 1.00 82.62 83 PHE A N 1
ATOM 634 C CA . PHE A 1 83 ? 1.520 -0.026 -14.316 1.00 82.62 83 PHE A CA 1
ATOM 635 C C . PHE A 1 83 ? 2.922 -0.652 -14.330 1.00 82.62 83 PHE A C 1
ATOM 637 O O . PHE A 1 83 ? 3.568 -0.683 -15.373 1.00 82.62 83 PHE A O 1
ATOM 644 N N . VAL A 1 84 ? 3.395 -1.199 -13.205 1.00 79.56 84 VAL A N 1
ATOM 645 C CA . VAL A 1 84 ? 4.715 -1.858 -13.132 1.00 79.56 84 VAL A CA 1
ATOM 646 C C . VAL A 1 84 ? 4.773 -3.103 -14.025 1.00 79.56 84 VAL A C 1
ATOM 648 O O . VAL A 1 84 ? 5.838 -3.417 -14.553 1.00 79.56 84 VAL A O 1
ATOM 651 N N . PHE A 1 85 ? 3.648 -3.788 -14.245 1.00 81.69 85 PHE A N 1
ATOM 652 C CA . PHE A 1 85 ? 3.565 -4.918 -15.169 1.00 81.69 85 PHE A CA 1
ATOM 653 C C . PHE A 1 85 ? 3.808 -4.489 -16.622 1.00 81.69 85 PHE A C 1
ATOM 655 O O . PHE A 1 85 ? 4.601 -5.128 -17.308 1.00 81.69 85 PHE A O 1
ATOM 662 N N . GLU A 1 86 ? 3.225 -3.369 -17.057 1.00 81.62 86 GLU A N 1
ATOM 663 C CA . GLU A 1 86 ? 3.500 -2.791 -18.380 1.00 81.62 86 GLU A CA 1
ATOM 664 C C . GLU A 1 86 ? 4.973 -2.369 -18.507 1.00 81.62 86 GLU A C 1
ATOM 666 O O . GLU A 1 86 ? 5.627 -2.711 -19.491 1.00 81.62 86 GLU A O 1
ATOM 671 N N . LEU A 1 87 ? 5.555 -1.723 -17.485 1.00 74.25 87 LEU A N 1
ATOM 672 C CA . LEU A 1 87 ? 6.987 -1.373 -17.488 1.00 74.25 87 LEU A CA 1
ATOM 673 C C . LEU A 1 87 ? 7.906 -2.609 -17.529 1.00 74.25 87 LEU A C 1
ATOM 675 O O . LEU A 1 87 ? 8.974 -2.557 -18.143 1.00 74.25 87 LEU A O 1
ATOM 679 N N . ALA A 1 88 ? 7.495 -3.720 -16.915 1.00 73.38 88 ALA A N 1
ATOM 680 C CA . ALA A 1 88 ? 8.229 -4.984 -16.933 1.00 73.38 88 ALA A CA 1
ATOM 681 C C . ALA A 1 88 ? 8.253 -5.661 -18.309 1.00 73.38 88 ALA A C 1
ATOM 683 O O . ALA A 1 88 ? 9.169 -6.437 -18.582 1.00 73.38 88 ALA A O 1
ATOM 684 N N . THR A 1 89 ? 7.288 -5.363 -19.185 1.00 72.75 89 THR A N 1
ATOM 685 C CA . THR A 1 89 ? 7.338 -5.829 -20.582 1.00 72.75 89 THR A CA 1
ATOM 686 C C . THR A 1 89 ? 8.398 -5.091 -21.399 1.00 72.75 89 THR A C 1
ATOM 688 O O . THR A 1 89 ? 8.964 -5.665 -22.327 1.00 72.75 89 THR A O 1
ATOM 691 N N . VAL A 1 90 ? 8.703 -3.844 -21.025 1.00 71.06 90 VAL A N 1
ATOM 692 C CA . VAL A 1 90 ? 9.678 -2.985 -21.712 1.00 71.06 90 VAL A CA 1
ATOM 693 C C . VAL A 1 90 ? 11.095 -3.201 -21.175 1.00 71.06 90 VAL A C 1
ATOM 695 O O . VAL A 1 90 ? 12.052 -3.186 -21.944 1.00 71.06 90 VAL A O 1
ATOM 698 N N . ASN A 1 91 ? 11.241 -3.432 -19.867 1.00 69.44 91 ASN A N 1
ATOM 699 C CA . ASN A 1 91 ? 12.532 -3.602 -19.201 1.00 69.44 91 ASN A CA 1
ATOM 700 C C . ASN A 1 91 ? 12.537 -4.879 -18.347 1.00 69.44 91 ASN A C 1
ATOM 702 O O . ASN A 1 91 ? 11.816 -4.974 -17.350 1.00 69.44 91 ASN A O 1
ATOM 706 N N . ALA A 1 92 ? 13.397 -5.842 -18.700 1.00 71.94 92 ALA A N 1
ATOM 707 C CA . ALA A 1 92 ? 13.479 -7.149 -18.037 1.00 71.94 92 ALA A CA 1
ATOM 708 C C . ALA A 1 92 ? 13.778 -7.066 -16.523 1.00 71.94 92 ALA A C 1
ATOM 710 O O . ALA A 1 92 ? 13.388 -7.957 -15.768 1.00 71.94 92 ALA A O 1
ATOM 711 N N . ASP A 1 93 ? 14.393 -5.975 -16.059 1.00 73.19 93 ASP A N 1
ATOM 712 C CA . ASP A 1 93 ? 14.731 -5.760 -14.647 1.00 73.19 93 ASP A CA 1
ATOM 713 C C . ASP A 1 93 ? 13.496 -5.574 -13.741 1.00 73.19 93 ASP A C 1
ATOM 715 O O . ASP A 1 93 ? 13.550 -5.844 -12.539 1.00 73.19 93 ASP A O 1
ATOM 719 N N . TYR A 1 94 ? 12.343 -5.185 -14.299 1.00 71.94 94 TYR A N 1
ATOM 720 C CA . TYR A 1 94 ? 11.118 -4.926 -13.528 1.00 71.94 94 TYR A CA 1
ATOM 721 C C . TYR A 1 94 ? 10.190 -6.150 -13.419 1.00 71.94 94 TYR A C 1
ATOM 723 O O . TYR A 1 94 ? 9.124 -6.080 -12.801 1.00 71.94 94 TYR A O 1
ATOM 731 N N . PHE A 1 95 ? 10.606 -7.311 -13.937 1.00 75.88 95 PHE A N 1
ATOM 732 C CA . PHE A 1 95 ? 9.795 -8.535 -13.917 1.00 75.88 95 PHE A CA 1
ATOM 733 C C . PHE A 1 95 ? 9.518 -9.049 -12.496 1.00 75.88 95 PHE A C 1
ATOM 735 O O . PHE A 1 95 ? 8.425 -9.530 -12.186 1.00 75.88 95 PHE A O 1
ATOM 742 N N . ILE A 1 96 ? 10.517 -8.948 -11.618 1.00 82.44 96 ILE A N 1
ATOM 743 C CA . ILE A 1 96 ? 10.434 -9.372 -10.216 1.00 82.44 96 ILE A CA 1
ATOM 744 C C . 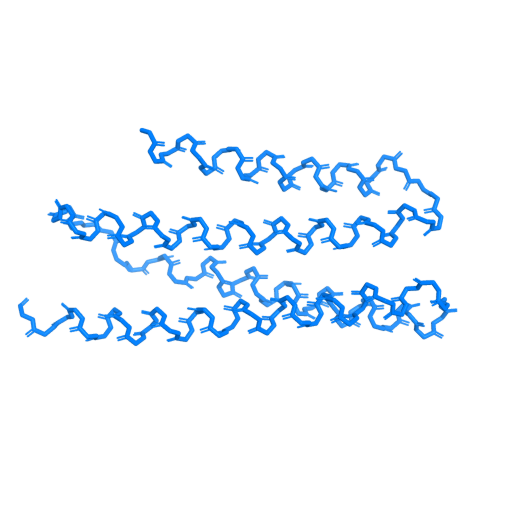ILE A 1 96 ? 9.508 -8.445 -9.409 1.00 82.44 96 ILE A C 1
ATOM 746 O O . ILE A 1 96 ? 8.547 -8.956 -8.822 1.00 82.44 96 ILE A O 1
ATOM 750 N N . PRO A 1 97 ? 9.712 -7.108 -9.393 1.00 79.44 97 PRO A N 1
ATOM 751 C CA . PRO A 1 97 ? 8.852 -6.208 -8.628 1.00 79.44 97 PRO A CA 1
ATOM 752 C C . PRO A 1 97 ? 7.389 -6.247 -9.077 1.00 79.44 97 PRO A C 1
ATOM 754 O O . PRO A 1 97 ? 6.514 -6.190 -8.215 1.00 79.44 97 PRO A O 1
ATOM 757 N N . ALA A 1 98 ? 7.099 -6.436 -10.371 1.00 82.06 98 ALA A N 1
ATOM 758 C CA . ALA A 1 98 ? 5.724 -6.541 -10.871 1.00 82.06 98 ALA A CA 1
ATOM 759 C C . ALA A 1 98 ? 4.926 -7.665 -10.182 1.00 82.06 98 ALA A C 1
ATOM 761 O O . ALA A 1 98 ? 3.805 -7.455 -9.707 1.00 82.06 98 ALA A O 1
ATOM 762 N N . ARG A 1 99 ? 5.520 -8.862 -10.066 1.00 84.69 99 ARG A N 1
ATOM 763 C CA . ARG A 1 99 ? 4.868 -10.011 -9.413 1.00 84.69 99 ARG A CA 1
ATOM 764 C C . ARG A 1 99 ? 4.751 -9.819 -7.903 1.00 84.69 99 ARG A C 1
ATOM 766 O O . ARG A 1 99 ? 3.723 -10.172 -7.326 1.00 84.69 99 ARG A O 1
ATOM 773 N N . VAL A 1 100 ? 5.779 -9.250 -7.269 1.00 88.38 100 VAL A N 1
ATOM 774 C CA . VAL A 1 100 ? 5.779 -8.977 -5.822 1.00 88.38 100 VAL A CA 1
ATOM 775 C C . VAL A 1 100 ? 4.672 -7.985 -5.462 1.00 88.38 100 VAL A C 1
ATOM 777 O O . VAL A 1 100 ? 3.923 -8.234 -4.517 1.00 88.38 100 VAL A O 1
ATOM 780 N N . LEU A 1 101 ? 4.509 -6.909 -6.240 1.00 85.94 101 LEU A N 1
ATOM 781 C CA . LEU A 1 101 ? 3.469 -5.904 -6.004 1.00 85.94 101 LEU A CA 1
ATOM 782 C C . LEU A 1 101 ? 2.058 -6.479 -6.192 1.00 85.94 101 LEU A C 1
ATOM 784 O O . LEU A 1 101 ? 1.169 -6.212 -5.384 1.00 85.94 101 LEU A O 1
ATOM 788 N N . SER A 1 102 ? 1.868 -7.322 -7.213 1.00 86.00 102 SER A N 1
ATOM 789 C CA . SER A 1 102 ? 0.601 -8.027 -7.441 1.00 86.00 102 SER A CA 1
ATOM 790 C C . SER A 1 102 ? 0.239 -8.946 -6.263 1.00 86.00 102 SER A C 1
ATOM 792 O O . SER A 1 102 ? -0.884 -8.897 -5.752 1.00 86.00 102 SER A O 1
ATOM 794 N N . GLY A 1 103 ? 1.214 -9.709 -5.749 1.00 87.38 103 GLY A N 1
ATOM 795 C CA . GLY A 1 103 ? 1.042 -10.542 -4.554 1.00 87.38 103 GLY A CA 1
ATOM 796 C C . GLY A 1 103 ? 0.714 -9.728 -3.299 1.00 87.38 103 GLY A C 1
ATOM 797 O O . GLY A 1 103 ? -0.188 -10.089 -2.542 1.00 87.38 103 GLY A O 1
ATOM 798 N N . LEU A 1 104 ? 1.378 -8.585 -3.104 1.00 85.19 104 LEU A N 1
ATOM 799 C CA . LEU A 1 104 ? 1.087 -7.670 -1.999 1.00 85.19 104 LEU A CA 1
ATOM 800 C C . LEU A 1 104 ? -0.350 -7.122 -2.051 1.00 85.19 104 LEU A C 1
ATOM 802 O O . LEU A 1 104 ? -1.027 -7.054 -1.021 1.00 85.19 104 LEU A O 1
ATOM 806 N N . GLY A 1 105 ? -0.834 -6.778 -3.248 1.00 85.19 105 GLY A N 1
ATOM 807 C CA . GLY A 1 105 ? -2.220 -6.363 -3.471 1.00 85.19 105 GLY A CA 1
ATOM 808 C C . GLY A 1 105 ? -3.231 -7.440 -3.058 1.00 85.19 105 GLY A C 1
ATOM 809 O O . GLY A 1 105 ? -4.196 -7.143 -2.348 1.00 85.19 105 GLY A O 1
ATOM 810 N N . ALA A 1 106 ? -2.972 -8.703 -3.415 1.00 87.00 106 ALA A N 1
ATOM 811 C CA . ALA A 1 106 ? -3.821 -9.837 -3.037 1.00 87.00 106 ALA A CA 1
ATOM 812 C C . ALA A 1 106 ? -3.867 -10.069 -1.512 1.00 87.00 106 ALA A C 1
ATOM 814 O O . ALA A 1 106 ? -4.935 -10.345 -0.950 1.00 87.00 106 ALA A O 1
ATOM 815 N N . ILE A 1 107 ? -2.734 -9.898 -0.818 1.00 89.00 107 ILE A N 1
ATOM 816 C CA . ILE A 1 107 ? -2.660 -10.000 0.650 1.00 8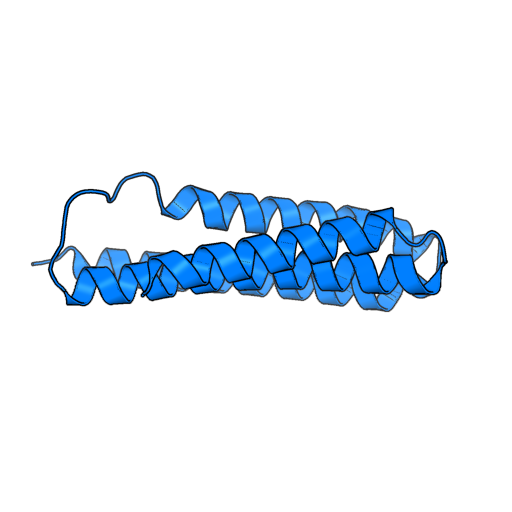9.00 107 ILE A CA 1
ATOM 817 C C . ILE A 1 107 ? -3.542 -8.928 1.307 1.00 89.00 107 ILE A C 1
ATOM 819 O O . ILE A 1 107 ? -4.324 -9.241 2.209 1.00 89.00 107 ILE A O 1
ATOM 823 N N . CYS A 1 108 ? -3.485 -7.680 0.829 1.00 83.44 108 CYS A N 1
ATOM 824 C CA . CYS A 1 108 ? -4.341 -6.595 1.321 1.00 83.44 108 CYS A CA 1
ATOM 825 C C . CYS A 1 108 ? -5.838 -6.920 1.192 1.00 83.44 108 CYS A C 1
ATOM 827 O O . CYS A 1 108 ? -6.603 -6.708 2.139 1.00 83.44 108 CYS A O 1
ATOM 829 N N . PHE A 1 109 ? -6.251 -7.476 0.050 1.00 83.50 109 PHE A N 1
ATOM 830 C CA . PHE A 1 109 ? -7.648 -7.837 -0.213 1.00 83.50 109 PHE A CA 1
ATOM 831 C C . PHE A 1 109 ? -8.140 -8.976 0.693 1.00 83.50 109 PHE A C 1
ATOM 833 O O . PHE A 1 109 ? -9.239 -8.928 1.257 1.00 83.50 109 PHE A O 1
ATOM 840 N N . THR A 1 110 ? -7.284 -9.979 0.894 1.00 88.94 110 THR A N 1
ATOM 841 C CA . THR A 1 110 ? -7.557 -11.112 1.788 1.00 88.94 110 THR A CA 1
ATOM 842 C C . THR A 1 110 ? -7.722 -10.633 3.227 1.00 88.94 110 THR A C 1
ATOM 844 O O . THR A 1 110 ? -8.700 -10.969 3.897 1.00 88.94 110 THR A O 1
ATOM 847 N N . LEU A 1 111 ? -6.816 -9.771 3.699 1.00 82.19 111 LEU A N 1
ATOM 848 C CA . LEU A 1 111 ? -6.900 -9.211 5.044 1.00 82.19 111 LEU A CA 1
ATOM 849 C C . LEU A 1 111 ? -8.162 -8.370 5.233 1.00 82.19 111 LEU A C 1
ATOM 851 O O . LEU A 1 111 ? -8.777 -8.439 6.301 1.00 82.19 111 LEU A O 1
ATOM 855 N N . PHE A 1 112 ? -8.548 -7.558 4.246 1.00 81.19 112 PHE A N 1
ATOM 856 C CA . PHE A 1 112 ? -9.802 -6.802 4.288 1.00 81.19 112 PHE A CA 1
ATOM 857 C C . PHE A 1 112 ? -11.010 -7.733 4.465 1.00 81.19 112 PHE A C 1
ATOM 859 O O . PHE A 1 112 ? -11.788 -7.538 5.399 1.00 81.19 112 PHE A O 1
ATOM 866 N N . SER A 1 113 ? -11.081 -8.796 3.661 1.00 84.12 113 SER A N 1
ATOM 867 C CA . SER A 1 113 ? -12.157 -9.794 3.715 1.00 84.12 113 SER A CA 1
ATOM 868 C C . SER A 1 113 ? -12.259 -10.471 5.088 1.00 84.12 113 SER A C 1
ATOM 870 O O . SER A 1 113 ? -13.346 -10.553 5.654 1.00 84.12 113 SER A O 1
ATOM 872 N N . ILE A 1 114 ? -11.129 -10.871 5.685 1.00 86.81 114 ILE A N 1
ATOM 873 C CA . ILE A 1 114 ? -11.099 -11.489 7.025 1.00 86.81 114 ILE A CA 1
ATOM 874 C C . ILE A 1 114 ? -11.665 -10.546 8.094 1.00 86.81 114 ILE A C 1
ATOM 876 O O . ILE A 1 114 ? -12.434 -10.967 8.953 1.00 86.81 114 ILE A O 1
ATOM 880 N N . VAL A 1 115 ? -11.316 -9.258 8.053 1.00 76.38 115 VAL A N 1
ATOM 881 C CA . VAL A 1 115 ? -11.799 -8.309 9.072 1.00 76.38 115 VAL A CA 1
ATOM 882 C C . VAL A 1 115 ? -13.261 -7.942 8.881 1.00 76.38 115 VAL A C 1
ATOM 884 O O . VAL A 1 115 ? -13.954 -7.784 9.879 1.00 76.38 115 VAL A O 1
ATOM 887 N N . SER A 1 116 ? -13.757 -7.905 7.643 1.00 77.56 116 SER A N 1
ATOM 888 C CA . SER A 1 116 ? -15.194 -7.750 7.392 1.00 77.56 116 SER A CA 1
ATOM 889 C C . SER A 1 116 ? -16.010 -8.878 8.037 1.00 77.56 116 SER A C 1
ATOM 891 O O . SER A 1 116 ? -17.087 -8.628 8.579 1.00 77.56 116 SER A O 1
ATOM 893 N N . ILE A 1 117 ? -15.491 -10.113 8.019 1.00 84.50 117 ILE A N 1
ATOM 894 C CA . ILE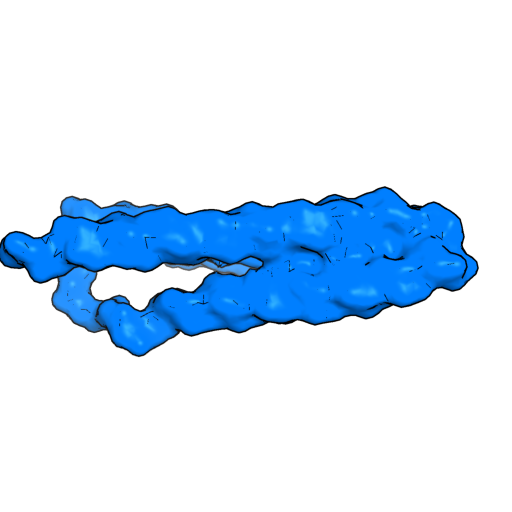 A 1 117 ? -16.126 -11.268 8.674 1.00 84.50 117 ILE A CA 1
ATOM 895 C C . ILE A 1 117 ? -16.097 -11.107 10.198 1.00 84.50 117 ILE A C 1
ATOM 897 O O . ILE A 1 117 ? -17.118 -11.301 10.855 1.00 84.50 117 ILE A O 1
ATOM 901 N N . LEU A 1 118 ? -14.948 -10.723 10.764 1.00 76.25 118 LEU A N 1
ATOM 902 C CA . LEU A 1 118 ? -14.807 -10.535 12.211 1.00 76.25 118 LEU A CA 1
ATOM 903 C C . LEU A 1 118 ? -15.729 -9.433 12.739 1.00 76.25 118 LEU A C 1
ATOM 905 O O . LEU A 1 118 ? -16.397 -9.648 13.743 1.00 76.25 118 LEU A O 1
ATOM 909 N N . GLU A 1 119 ? -15.812 -8.294 12.048 1.00 69.25 119 GLU A N 1
ATOM 910 C CA . GLU A 1 119 ? -16.683 -7.175 12.434 1.00 69.25 119 GLU A CA 1
ATOM 911 C C . GLU A 1 119 ? -18.167 -7.574 12.396 1.00 69.25 119 GLU A C 1
ATOM 913 O O . GLU A 1 119 ? -18.921 -7.271 13.320 1.00 69.25 119 GLU A O 1
ATOM 918 N N . SER A 1 120 ? -18.564 -8.359 11.389 1.00 66.75 120 SER A N 1
ATOM 919 C CA . SER A 1 120 ? -19.921 -8.914 11.303 1.00 66.75 120 SER A CA 1
ATOM 920 C C . SER A 1 120 ? -20.221 -9.887 12.453 1.00 66.75 120 SER A C 1
ATOM 922 O O . SER A 1 120 ? -21.342 -9.926 12.957 1.00 66.75 120 SER A O 1
ATOM 924 N N . GLY A 1 121 ? -19.219 -10.645 12.910 1.00 68.25 121 GLY A N 1
ATOM 925 C CA . GLY A 1 121 ? -19.343 -11.576 14.033 1.00 68.25 121 GLY A CA 1
ATOM 926 C C . GLY A 1 121 ? -19.424 -10.908 15.411 1.00 68.25 121 GLY A C 1
ATOM 927 O O . GLY A 1 121 ? -20.061 -11.459 16.309 1.00 68.25 121 GLY A O 1
ATOM 928 N N . THR A 1 122 ? -18.832 -9.720 15.603 1.00 65.56 122 THR A N 1
ATOM 929 C CA . THR A 1 122 ? -18.892 -9.010 16.899 1.00 65.56 122 THR A CA 1
ATOM 930 C C . THR A 1 122 ? -20.150 -8.157 17.077 1.00 65.56 122 THR A C 1
ATOM 932 O O . THR A 1 122 ? -20.373 -7.653 18.171 1.00 65.56 122 THR A O 1
ATOM 935 N N . SER A 1 123 ? -20.963 -7.966 16.032 1.00 57.91 123 SER A N 1
ATOM 936 C CA . SER A 1 123 ? -22.157 -7.101 16.055 1.00 57.91 123 SER A CA 1
ATOM 937 C C . SER A 1 123 ? -23.410 -7.763 16.658 1.00 57.91 123 SER A C 1
ATOM 939 O O . SER A 1 123 ? -24.472 -7.143 16.685 1.00 57.91 123 SER A O 1
ATOM 941 N N . SER A 1 124 ? -23.325 -9.018 17.112 1.00 53.69 124 SER A N 1
ATOM 942 C CA . SER A 1 124 ? -24.489 -9.818 17.523 1.00 53.69 124 SER A CA 1
ATOM 943 C C . SER A 1 124 ? -24.777 -9.826 19.038 1.00 53.69 124 SER A C 1
ATOM 945 O O . SER A 1 124 ? -25.451 -10.746 19.509 1.00 53.69 124 SER A O 1
ATOM 947 N N . LYS A 1 125 ? -24.303 -8.857 19.832 1.00 46.06 125 LYS A N 1
ATOM 948 C CA . LYS A 1 125 ? -24.641 -8.815 21.264 1.00 46.06 125 LYS A CA 1
ATOM 949 C C . LYS A 1 125 ? -24.722 -7.412 21.845 1.00 46.06 125 LYS A C 1
ATOM 951 O O . LYS A 1 125 ? -23.815 -6.610 21.544 1.00 46.06 125 LYS A O 1
#

Foldseek 3Di:
DLVVVLVVLVVQLVVLVVQCVVDPDPLSVLVSLLSNLVSLLSNLVSLVVVVVVVVVVVDDDDDDPSLVSLVVSLVVLVVSLVVLVVVCVVPVSSPVSSVSSNVSSVVSVVVSVVVVVVVVVVPPD

InterPro domains:
  IPR021240 Protein of unknown function DUF2776 [PF10951] (9-123)

Organism: Bacteroides ovatus (NCBI:txid28116)

Radius of gyration: 16.79 Å; chains: 1; bounding box: 44×22×47 Å

pLDDT: mean 70.0, std 11.55, range [43.66, 89.0]